Protein AF-A0A7L0HI30-F1 (afdb_monomer)

Sequence (152 aa):
GWASDGLGAGGKNR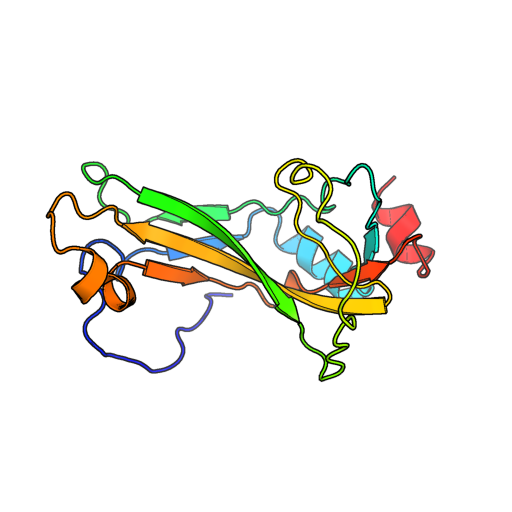RVCHAAARLEMGSLWEEFNRLGTEMIVTKAGRRMFPTFQVKLSGLDPLADYVLLMDFVPLDDKRYRWGWGFSPPPPPPPQIILNSMHRYQPRFHVVFVDPRRDSERFAHQNFKSFSFPETQFMAGTAYQNHRVSWAKV

Solvent-accessible surface area (backbone atoms only — not comparable to full-atom values): 9700 Å² total; per-residue (Å²): 131,83,79,79,82,78,93,67,93,64,80,50,33,81,68,35,63,55,47,43,78,41,71,52,66,50,71,60,38,46,51,39,36,75,72,58,29,62,38,59,58,51,98,88,59,59,83,67,68,78,68,92,43,71,50,78,44,59,60,57,91,90,58,58,69,49,80,48,74,54,70,45,72,75,59,93,80,81,82,81,85,80,90,88,73,85,81,70,81,80,72,74,99,66,89,86,73,66,65,81,38,41,32,38,52,33,38,32,49,30,55,61,61,90,55,94,66,38,77,83,47,47,87,27,30,46,38,78,49,62,56,81,49,61,33,30,32,30,23,78,57,8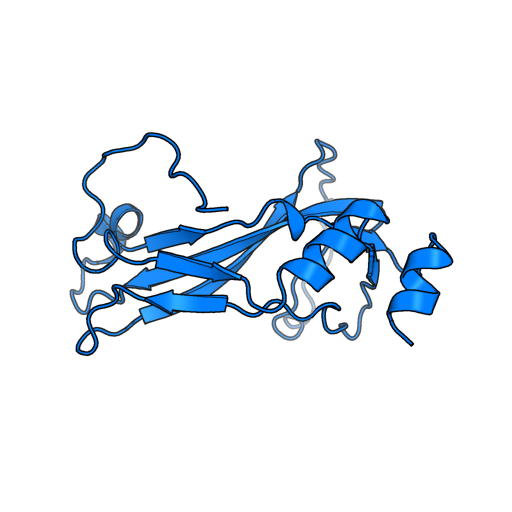3,80,53,71,68,60,54,58,76,73,106

Secondary structure (DSSP, 8-state):
---PPPS--S---HHHHT-EEEETTHHHHHHHHHH--EEE--TT----SS---EEEES--TTS-EEEEEEEEE-S---PPPPP-SPPPSPPSS-----TT-EEEEEEEEEE---STTGGGGGGGSEEEEE-GGG-EEEESS---HHHHHHT-

Nearest PDB structures (foldseek):
  4a04-assembly1_B  TM=8.356E-01  e=5.556E-16  Homo sapiens
  5flv-assembly4_M  TM=7.849E-01  e=2.118E-11  Mus musculus
  5flv-assembly1_A  TM=7.516E-01  e=4.582E-11  Mus musculus
  5bqd-assembly1_B  TM=7.567E-01  e=6.741E-11  Homo sapiens
  5t1j-assembly1_A  TM=8.045E-01  e=1.702E-08  Mus musculus

InterPro domains:
  IPR001699 T-box transcription factor [PTHR11267] (22-81)
  IPR008967 p53-like transcription factor, DNA-binding domain superfamily [SSF49417] (21-150)
  IPR018186 Transcription factor, T-box, conserved site [PS01283] (28-47)
  IPR036960 T-box superfamily [G3DSA:2.60.40.820] (9-86)
  IPR036960 T-box superfamily [G3DSA:2.60.40.820] (89-152)
  IPR046360 T-box transcription factor, DNA-binding domain [PF00907] (23-81)
  IPR046360 T-box transcription factor, DNA-binding domain [PF00907] (94-151)
  IPR046360 T-box transcription factor, DNA-binding domain [PS50252] (23-152)
  IPR0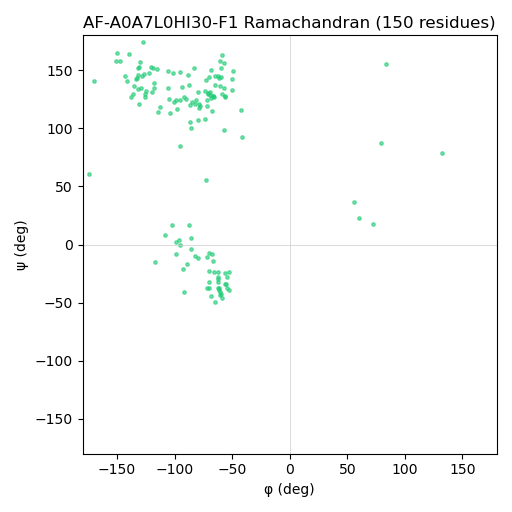46360 T-box transcription factor, DNA-binding domain [SM00425] (18-152)

pLDDT: mean 79.13, std 18.01, range [36.34, 96.56]

Foldseek 3Di:
DFDDDDDDPPAAPLQAPQKGKDWPPVVLLLVCLVLAPEDAQDPVGDADPVHGDMDIDRGDPVFDKDKDKDKDWPDPDDDDDDDDDDDDDDDDPDHDDDAQTKIWMKMKIFTDDPDPVCVVCRVRRMDMDTDPSNIHGYHNDDPRPVNVVSVD

Mean predicted aligned error: 10.13 Å

Structure (mmCIF, N/CA/C/O backbone):
data_AF-A0A7L0HI30-F1
#
_entry.id   AF-A0A7L0HI30-F1
#
loop_
_atom_site.group_PDB
_atom_site.id
_atom_site.type_symbol
_atom_site.label_atom_id
_atom_site.label_alt_id
_atom_site.label_comp_id
_atom_site.label_asym_id
_atom_site.label_entity_id
_atom_site.label_seq_id
_atom_site.pdbx_PDB_ins_code
_atom_site.Cartn_x
_atom_site.Cartn_y
_atom_site.Cartn_z
_atom_site.occupancy
_atom_site.B_iso_or_equiv
_atom_site.auth_seq_id
_atom_site.auth_comp_id
_atom_site.auth_asym_id
_atom_site.auth_atom_id
_atom_site.pdbx_PDB_model_num
ATOM 1 N N . GLY A 1 1 ? -11.472 3.298 -9.062 1.00 36.34 1 GLY A N 1
ATOM 2 C CA . GLY A 1 1 ? -12.563 2.336 -8.797 1.00 36.34 1 GLY A CA 1
ATOM 3 C C . GLY A 1 1 ? -12.520 1.910 -7.343 1.00 36.34 1 GLY A C 1
ATOM 4 O O . GLY A 1 1 ? -11.452 1.962 -6.749 1.00 36.34 1 GLY A O 1
ATOM 5 N N . TRP A 1 2 ? -13.653 1.547 -6.743 1.00 38.97 2 TRP A N 1
ATOM 6 C CA . TRP A 1 2 ? -13.690 1.021 -5.373 1.00 38.97 2 TRP A CA 1
ATOM 7 C C . TRP A 1 2 ? -13.105 -0.398 -5.363 1.00 38.97 2 TRP A C 1
ATOM 9 O O . TRP A 1 2 ? -13.562 -1.243 -6.130 1.00 38.97 2 TRP A O 1
ATOM 19 N N . ALA A 1 3 ? -12.090 -0.662 -4.535 1.00 42.44 3 ALA A N 1
ATOM 20 C CA . ALA A 1 3 ? -11.529 -2.004 -4.383 1.00 42.44 3 ALA A CA 1
ATOM 21 C C . ALA A 1 3 ? -12.571 -2.911 -3.705 1.00 42.44 3 ALA A C 1
ATOM 23 O O . ALA A 1 3 ? -12.986 -2.647 -2.577 1.00 42.44 3 ALA A O 1
ATOM 24 N N . SER A 1 4 ? -13.046 -3.929 -4.424 1.00 44.38 4 SER A N 1
ATOM 25 C CA . SER A 1 4 ? -14.047 -4.877 -3.930 1.00 44.38 4 SER A CA 1
ATOM 26 C C . SER A 1 4 ? -13.399 -5.932 -3.032 1.00 44.38 4 SER A C 1
ATOM 28 O O . SER A 1 4 ? -12.380 -6.521 -3.391 1.00 44.38 4 SER A O 1
ATOM 30 N N . ASP A 1 5 ? -14.007 -6.146 -1.866 1.00 50.38 5 ASP A N 1
ATOM 31 C CA . ASP A 1 5 ? -13.619 -7.137 -0.862 1.00 50.38 5 ASP A CA 1
ATOM 32 C C . ASP A 1 5 ? -13.873 -8.555 -1.404 1.00 50.38 5 ASP A C 1
ATOM 34 O O . ASP A 1 5 ? -14.981 -8.882 -1.837 1.00 50.38 5 ASP A O 1
ATOM 38 N N . GLY A 1 6 ? -12.844 -9.402 -1.389 1.00 38.69 6 GLY A N 1
ATOM 39 C CA . GLY A 1 6 ? -12.990 -10.833 -1.636 1.00 38.69 6 GLY A CA 1
ATOM 40 C C . GLY A 1 6 ? -13.735 -11.490 -0.474 1.00 38.69 6 GLY A C 1
ATOM 41 O O . GLY A 1 6 ? -13.375 -11.309 0.687 1.00 38.69 6 GLY A O 1
ATOM 42 N N . LEU A 1 7 ? -14.780 -12.247 -0.807 1.00 43.69 7 LEU A N 1
ATOM 43 C CA . LEU A 1 7 ? -15.655 -13.009 0.085 1.00 43.69 7 LEU A CA 1
ATOM 44 C C . LEU A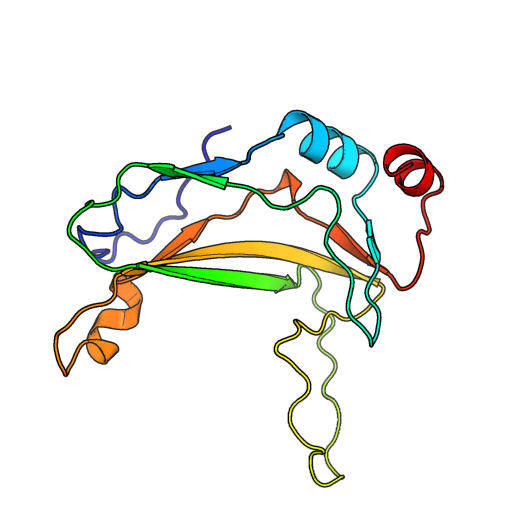 1 7 ? -14.901 -13.747 1.204 1.00 43.69 7 LEU A C 1
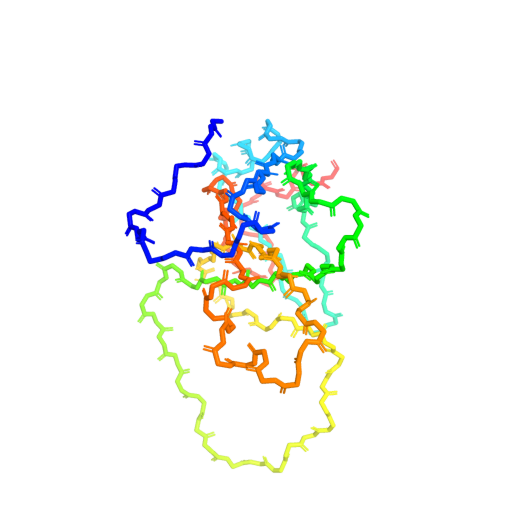ATOM 46 O O . LEU A 1 7 ? -14.158 -14.696 0.966 1.00 43.69 7 LEU A O 1
ATOM 50 N N . GLY A 1 8 ? -15.175 -13.330 2.440 1.00 38.59 8 GLY A N 1
ATOM 51 C CA . GLY A 1 8 ? -14.698 -13.959 3.665 1.00 38.59 8 GLY A CA 1
ATOM 52 C C . GLY A 1 8 ? -15.313 -13.294 4.891 1.00 38.59 8 GLY A C 1
ATOM 53 O O . GLY A 1 8 ? -14.600 -12.722 5.710 1.00 38.59 8 GLY A O 1
ATOM 54 N N . ALA A 1 9 ? -16.643 -13.332 5.015 1.00 44.12 9 ALA A N 1
ATOM 55 C CA . ALA A 1 9 ? -17.375 -12.841 6.185 1.00 44.12 9 ALA A CA 1
ATOM 56 C C . ALA A 1 9 ? -17.207 -13.779 7.403 1.00 44.12 9 ALA A C 1
ATOM 58 O O . ALA A 1 9 ? -18.176 -14.256 7.982 1.00 44.12 9 ALA A O 1
ATOM 59 N N . GLY A 1 10 ? -15.963 -14.051 7.801 1.00 53.34 10 GLY A N 1
ATOM 60 C CA . GLY A 1 10 ? -15.636 -14.367 9.188 1.00 53.34 10 GLY A CA 1
ATOM 61 C C . GLY A 1 10 ? -15.505 -13.038 9.921 1.00 53.34 10 GLY A C 1
ATOM 62 O O . GLY A 1 10 ? -14.725 -12.196 9.484 1.00 53.34 10 GLY A O 1
ATOM 63 N N . GLY A 1 11 ? -16.315 -12.821 10.962 1.00 67.94 11 GLY A N 1
ATOM 64 C CA . GLY A 1 11 ? -16.525 -11.532 11.632 1.00 67.94 11 GLY A CA 1
ATOM 65 C C . GLY A 1 11 ? -15.255 -10.704 11.843 1.00 67.94 11 GLY A C 1
ATOM 66 O O . GLY A 1 11 ? -14.573 -10.845 12.853 1.00 67.94 11 GLY A O 1
ATOM 67 N N . LYS A 1 12 ? -14.940 -9.818 10.892 1.00 80.50 12 LYS A N 1
ATOM 68 C CA . LYS A 1 12 ? -13.881 -8.821 11.054 1.00 80.50 12 LYS A CA 1
ATOM 69 C C . LYS A 1 12 ? -14.242 -7.917 12.224 1.00 80.50 12 LYS A C 1
ATOM 71 O O . LYS A 1 12 ? -15.411 -7.578 12.423 1.00 80.50 12 LYS A O 1
ATOM 76 N N . ASN A 1 13 ? -13.233 -7.503 12.980 1.00 85.81 13 ASN A N 1
ATOM 77 C CA . ASN A 1 13 ? -13.429 -6.605 14.102 1.00 85.81 13 ASN A CA 1
ATOM 78 C C . ASN A 1 13 ? -14.116 -5.317 13.614 1.00 85.81 13 ASN A C 1
ATOM 80 O O . ASN A 1 13 ? -13.737 -4.732 12.594 1.00 85.81 13 ASN A O 1
ATOM 84 N N . ARG A 1 14 ? -15.129 -4.862 14.360 1.00 88.38 14 ARG A N 1
ATOM 85 C CA . ARG A 1 14 ? -15.915 -3.660 14.042 1.00 88.38 14 ARG A CA 1
ATOM 86 C C . ARG A 1 14 ? -15.054 -2.402 13.895 1.00 88.38 14 ARG A C 1
ATOM 88 O O . ARG A 1 14 ? -15.457 -1.473 13.205 1.00 88.38 14 ARG A O 1
ATOM 95 N N . ARG A 1 15 ? -13.871 -2.378 14.518 1.00 90.25 15 ARG A N 1
ATOM 96 C CA . ARG A 1 15 ? -12.900 -1.279 14.418 1.00 90.25 15 ARG A CA 1
ATOM 97 C C . ARG A 1 15 ? -12.225 -1.177 13.047 1.00 90.25 15 ARG A C 1
ATOM 99 O O . ARG A 1 15 ? -11.777 -0.101 12.683 1.00 90.25 15 ARG A O 1
ATOM 106 N N . VAL A 1 16 ? -12.175 -2.263 12.269 1.00 92.50 16 VAL A N 1
ATOM 107 C CA . VAL A 1 16 ? -11.537 -2.276 10.937 1.00 92.50 16 VAL A CA 1
ATOM 108 C C . VAL A 1 16 ? -12.504 -2.577 9.794 1.00 92.50 16 VAL A C 1
ATOM 110 O O . VAL A 1 16 ? -12.164 -2.324 8.642 1.00 92.50 16 VAL A O 1
ATOM 113 N N . CYS A 1 17 ? -13.709 -3.093 10.062 1.00 90.50 17 CYS A N 1
ATOM 114 C CA . CYS A 1 17 ? -14.635 -3.499 8.998 1.00 90.50 17 CYS A CA 1
ATOM 115 C C . CYS A 1 17 ? -15.046 -2.329 8.083 1.00 90.50 17 CYS A C 1
ATOM 117 O O . CYS A 1 17 ? -15.088 -2.489 6.860 1.00 90.50 17 CYS A O 1
ATOM 119 N N . HIS A 1 18 ? -15.258 -1.144 8.662 1.00 92.81 18 HIS A N 1
ATOM 120 C CA . HIS A 1 18 ? -15.632 0.078 7.946 1.00 92.81 18 HIS A CA 1
ATOM 121 C C . HIS A 1 18 ? -14.437 0.864 7.400 1.00 92.81 18 HIS A C 1
ATOM 123 O O . HIS A 1 18 ? -14.645 1.844 6.686 1.00 92.81 18 HIS A O 1
ATOM 129 N N . ALA A 1 19 ? -13.203 0.429 7.677 1.00 95.12 19 ALA A N 1
ATOM 130 C CA . ALA A 1 19 ? -12.024 1.069 7.121 1.00 95.12 19 ALA A CA 1
ATOM 131 C C . ALA A 1 19 ? -12.094 1.035 5.588 1.00 95.12 19 ALA A C 1
ATOM 133 O O . ALA A 1 19 ? -12.319 -0.018 4.977 1.00 95.12 19 ALA A O 1
ATOM 134 N N . ALA A 1 20 ? -11.887 2.191 4.972 1.00 95.81 20 ALA A N 1
ATOM 135 C CA . ALA A 1 20 ? -11.842 2.363 3.533 1.00 95.81 20 ALA A CA 1
ATOM 136 C C . ALA A 1 20 ? -10.610 3.173 3.139 1.00 95.81 20 ALA A C 1
ATOM 138 O O . ALA A 1 20 ? -10.110 4.007 3.899 1.00 95.81 20 ALA A O 1
ATOM 139 N N . ALA A 1 21 ? -10.133 2.912 1.929 1.00 96.00 21 ALA A N 1
ATOM 140 C CA . ALA A 1 21 ? -8.869 3.410 1.430 1.00 96.00 21 ALA A CA 1
ATOM 141 C C . ALA A 1 21 ? -9.007 3.933 0.012 1.00 96.00 21 ALA A C 1
ATOM 143 O O . ALA A 1 21 ? -9.599 3.269 -0.841 1.00 96.00 21 ALA A O 1
ATOM 144 N N . ARG A 1 22 ? -8.398 5.084 -0.255 1.00 96.12 22 ARG A N 1
ATOM 145 C CA . ARG A 1 22 ? -8.309 5.649 -1.598 1.00 96.12 22 ARG A CA 1
ATOM 146 C C . ARG A 1 22 ? -6.856 5.926 -1.946 1.00 96.12 22 ARG A C 1
ATOM 148 O O . ARG A 1 22 ? -6.178 6.609 -1.185 1.00 96.12 22 ARG A O 1
ATOM 155 N N . LEU A 1 23 ? -6.405 5.413 -3.085 1.00 95.75 23 LEU A N 1
ATOM 156 C CA . LEU A 1 23 ? -5.096 5.737 -3.639 1.00 95.75 23 LEU A CA 1
ATOM 157 C C . LEU A 1 23 ? -5.072 7.212 -4.057 1.00 95.75 23 LEU A C 1
ATOM 159 O O . LEU A 1 23 ? -5.955 7.680 -4.780 1.00 95.75 23 LEU A O 1
ATOM 163 N N . GLU A 1 24 ? -4.074 7.946 -3.582 1.00 95.69 24 GLU A N 1
ATOM 164 C CA . GLU A 1 24 ? -3.798 9.304 -4.044 1.00 95.69 24 GLU A CA 1
ATOM 165 C C . GLU A 1 24 ? -2.969 9.259 -5.335 1.00 95.69 24 GLU A C 1
ATOM 167 O O . GLU A 1 24 ? -2.227 8.309 -5.582 1.00 95.69 24 GLU A O 1
ATOM 172 N N . MET A 1 25 ? -3.106 10.289 -6.179 1.00 92.12 25 MET A N 1
ATOM 173 C CA . MET A 1 25 ? -2.467 10.347 -7.506 1.00 92.12 25 MET A CA 1
ATOM 174 C C . MET A 1 25 ? -2.806 9.140 -8.407 1.00 92.12 25 MET A C 1
ATOM 176 O O . MET A 1 25 ? -1.963 8.672 -9.172 1.00 92.12 25 MET A O 1
ATOM 180 N N . GLY A 1 26 ? -4.041 8.627 -8.334 1.00 91.19 26 GLY A N 1
ATOM 181 C CA . GLY A 1 26 ? -4.465 7.442 -9.094 1.00 91.19 26 GLY A CA 1
ATOM 182 C C . GLY A 1 26 ? -4.229 7.547 -10.607 1.00 91.19 26 GLY A C 1
ATOM 183 O O . GLY A 1 26 ? -3.773 6.587 -11.213 1.00 91.19 26 GLY A O 1
ATOM 184 N N . SER A 1 27 ? -4.420 8.726 -11.208 1.00 92.75 27 SER A N 1
ATOM 185 C CA . SER A 1 27 ? -4.155 8.950 -12.639 1.00 92.75 27 SER A CA 1
ATOM 186 C C . SER A 1 27 ? -2.683 8.750 -13.023 1.00 92.75 27 SER A C 1
ATOM 188 O O . SER A 1 27 ? -2.397 8.199 -14.086 1.00 92.75 27 SER A O 1
ATOM 190 N N . LEU A 1 28 ? -1.752 9.153 -12.152 1.00 92.75 28 LEU A N 1
ATOM 191 C CA . LEU A 1 28 ? -0.317 8.939 -12.348 1.00 92.75 28 LEU A CA 1
ATOM 192 C C . LEU A 1 28 ? 0.016 7.448 -12.245 1.00 92.75 28 LEU A C 1
ATOM 194 O O . LEU A 1 28 ? 0.726 6.908 -13.087 1.00 92.75 28 LEU A O 1
ATOM 198 N N . TRP A 1 29 ? -0.539 6.762 -11.244 1.00 94.31 29 TRP A N 1
ATOM 199 C CA . TRP A 1 29 ? -0.385 5.313 -11.110 1.00 94.31 29 TRP A CA 1
ATOM 200 C C . TRP A 1 29 ? -0.929 4.557 -12.324 1.00 94.31 29 TRP A C 1
ATOM 202 O O . TRP A 1 29 ? -0.255 3.669 -12.837 1.00 94.31 29 TRP A O 1
ATOM 212 N N . GLU A 1 30 ? -2.092 4.946 -12.845 1.00 93.06 30 GLU A N 1
ATOM 213 C CA . GLU A 1 30 ? -2.659 4.369 -14.066 1.00 93.06 30 GLU A CA 1
ATOM 214 C C . GLU A 1 30 ? -1.759 4.582 -15.292 1.00 93.06 30 GLU A C 1
ATOM 216 O O . GLU A 1 30 ? -1.641 3.687 -16.131 1.00 93.06 30 GLU A O 1
ATOM 221 N N . GLU A 1 31 ? -1.106 5.739 -15.412 1.00 91.62 31 GLU A N 1
ATOM 222 C CA . GLU A 1 31 ? -0.154 6.003 -16.491 1.00 91.62 31 GLU A CA 1
ATOM 223 C C . GLU A 1 31 ? 1.077 5.101 -16.406 1.00 91.62 31 GLU A C 1
ATOM 225 O O . GLU A 1 31 ? 1.415 4.434 -17.387 1.00 91.62 31 GLU A O 1
ATOM 230 N N . PHE A 1 32 ? 1.698 5.010 -15.228 1.00 89.31 32 PHE A N 1
ATOM 231 C CA . PHE A 1 32 ? 2.824 4.104 -15.001 1.00 89.31 32 PHE A CA 1
ATOM 232 C C . PHE A 1 32 ? 2.429 2.644 -15.239 1.00 89.31 32 PHE A C 1
ATOM 234 O O . PHE A 1 32 ? 3.164 1.915 -15.904 1.00 89.31 32 PHE A O 1
ATOM 241 N N . ASN A 1 33 ? 1.235 2.243 -14.798 1.00 90.38 33 ASN A N 1
ATOM 242 C CA . ASN A 1 33 ? 0.716 0.900 -15.018 1.00 90.38 33 ASN A CA 1
ATOM 243 C C . ASN A 1 33 ? 0.569 0.581 -16.516 1.00 90.38 33 ASN A C 1
ATOM 245 O O . ASN A 1 33 ? 0.995 -0.484 -16.958 1.00 90.38 33 ASN A O 1
ATOM 249 N N . ARG A 1 34 ? 0.054 1.520 -17.328 1.00 89.62 34 ARG A N 1
ATOM 250 C CA . ARG A 1 34 ? -0.024 1.359 -18.796 1.00 89.62 34 ARG A CA 1
ATOM 251 C C . ARG A 1 34 ? 1.347 1.222 -19.457 1.00 89.62 34 ARG A C 1
ATOM 253 O O . ARG A 1 34 ? 1.460 0.553 -20.481 1.00 89.62 34 ARG A O 1
ATOM 260 N N . LEU A 1 35 ? 2.372 1.870 -18.907 1.00 86.25 35 LEU A N 1
ATOM 261 C CA . LEU A 1 35 ? 3.749 1.775 -19.395 1.00 86.25 35 LEU A CA 1
ATOM 262 C C . LEU A 1 35 ? 4.485 0.528 -18.880 1.00 86.25 35 LEU A C 1
ATOM 264 O O . LEU A 1 35 ? 5.570 0.228 -19.374 1.00 86.25 35 LEU A O 1
ATOM 268 N N . GLY A 1 36 ? 3.907 -0.203 -17.925 1.00 87.00 36 GLY A N 1
ATOM 269 C CA . GLY A 1 36 ? 4.579 -1.268 -17.191 1.00 87.00 36 GLY A CA 1
ATOM 270 C C . GLY A 1 36 ? 5.471 -0.685 -16.101 1.00 87.00 36 GLY A C 1
ATOM 271 O O . GLY A 1 36 ? 6.654 -0.439 -16.320 1.00 87.00 36 GLY A O 1
ATOM 272 N N . THR A 1 37 ? 4.901 -0.452 -14.918 1.00 88.69 37 THR A N 1
ATOM 273 C CA . THR A 1 37 ? 5.610 0.153 -13.788 1.00 88.69 37 THR A CA 1
ATOM 274 C C . THR A 1 37 ? 6.860 -0.646 -13.421 1.00 88.69 37 THR A C 1
ATOM 276 O O . THR A 1 37 ? 6.787 -1.840 -13.126 1.00 88.69 37 THR A O 1
ATOM 279 N N . GLU A 1 38 ? 8.003 0.032 -13.345 1.00 89.25 38 GLU A N 1
ATOM 280 C CA . GLU A 1 38 ? 9.258 -0.538 -12.857 1.00 89.25 38 GLU A CA 1
ATOM 281 C C . GLU A 1 38 ? 9.731 0.197 -11.596 1.00 89.25 38 GLU A C 1
ATOM 283 O O . GLU A 1 38 ? 9.682 1.434 -11.500 1.00 89.25 38 GLU A O 1
ATOM 288 N N . MET A 1 39 ? 10.235 -0.564 -10.625 1.00 88.75 39 MET A N 1
ATOM 289 C CA . MET A 1 39 ? 10.837 -0.036 -9.400 1.00 88.75 39 MET A CA 1
ATOM 290 C C . MET A 1 39 ? 12.284 -0.490 -9.302 1.00 88.75 39 MET A C 1
ATOM 292 O O . MET A 1 39 ? 12.583 -1.674 -9.438 1.00 88.75 39 MET A O 1
ATOM 296 N N . ILE A 1 40 ? 13.183 0.455 -9.030 1.00 85.81 40 ILE A N 1
ATOM 297 C CA . ILE A 1 40 ? 14.598 0.137 -8.866 1.00 85.81 40 ILE A CA 1
ATOM 298 C C . ILE A 1 40 ? 14.837 -0.378 -7.446 1.00 85.81 40 ILE A C 1
ATOM 300 O O . ILE A 1 40 ? 14.550 0.328 -6.483 1.00 85.81 40 ILE A O 1
ATOM 304 N N . VAL A 1 41 ? 15.419 -1.568 -7.322 1.00 80.00 41 VAL A N 1
ATOM 305 C CA . VAL A 1 41 ? 15.827 -2.187 -6.058 1.00 80.00 41 VAL A CA 1
ATOM 306 C C . VAL A 1 41 ? 17.345 -2.082 -5.935 1.00 80.00 41 VAL A C 1
ATOM 308 O O . VAL A 1 41 ? 18.084 -2.498 -6.826 1.00 80.00 41 VAL A O 1
ATOM 311 N N . THR A 1 42 ? 17.829 -1.503 -4.837 1.00 78.06 42 THR A N 1
ATOM 312 C CA . THR A 1 42 ?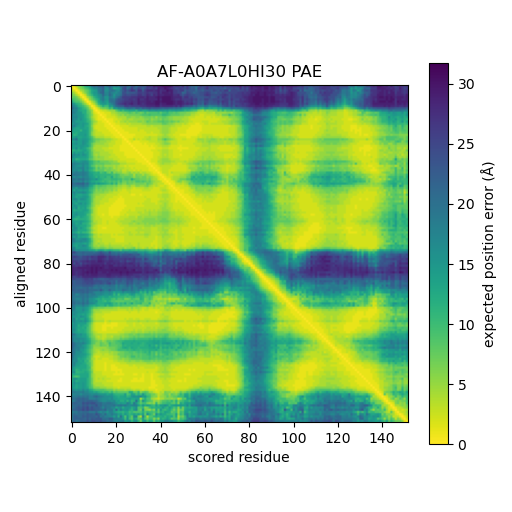 19.265 -1.347 -4.556 1.00 78.06 42 THR A CA 1
ATOM 313 C C . THR A 1 42 ? 19.580 -1.847 -3.149 1.00 78.06 42 THR A C 1
ATOM 315 O O . THR A 1 42 ? 18.711 -1.840 -2.281 1.00 78.06 42 THR A O 1
ATOM 318 N N . LYS A 1 43 ? 20.842 -2.219 -2.890 1.00 72.25 43 LYS A N 1
ATOM 319 C CA . LYS A 1 43 ? 21.313 -2.627 -1.550 1.00 72.25 43 LYS A CA 1
ATOM 320 C C . LYS A 1 43 ? 21.192 -1.510 -0.502 1.00 72.25 43 LYS A C 1
ATOM 322 O O . LYS A 1 43 ? 21.034 -1.789 0.677 1.00 72.25 43 LYS A O 1
ATOM 327 N N . ALA A 1 44 ? 21.292 -0.250 -0.927 1.00 76.81 44 ALA A N 1
ATOM 328 C CA . ALA A 1 44 ? 21.083 0.909 -0.057 1.00 76.81 44 ALA A CA 1
ATOM 329 C C . ALA A 1 44 ? 19.590 1.223 0.155 1.00 76.81 44 ALA A C 1
ATOM 331 O O . ALA A 1 44 ? 19.237 2.011 1.028 1.00 76.81 44 ALA A O 1
ATOM 332 N N . GLY A 1 45 ? 18.707 0.599 -0.624 1.00 76.19 45 GLY A N 1
ATOM 333 C CA . GLY A 1 45 ? 17.305 0.964 -0.728 1.00 76.19 45 GLY A CA 1
ATOM 334 C C . GLY A 1 45 ? 17.059 2.097 -1.705 1.00 76.19 45 GLY A C 1
ATOM 335 O O . GLY A 1 45 ? 17.917 2.937 -1.987 1.00 76.19 45 GLY A O 1
ATOM 336 N N . ARG A 1 46 ? 15.834 2.133 -2.220 1.00 83.50 46 ARG A N 1
ATOM 337 C CA . ARG A 1 46 ? 15.345 3.225 -3.053 1.00 83.50 46 ARG A CA 1
ATOM 338 C C . ARG A 1 46 ? 13.880 3.473 -2.738 1.00 83.50 46 ARG A C 1
ATOM 340 O O . ARG A 1 46 ? 13.140 2.546 -2.420 1.00 83.50 46 ARG A O 1
ATOM 347 N N . ARG A 1 47 ? 13.470 4.738 -2.793 1.00 86.44 47 ARG A N 1
ATOM 348 C CA . ARG A 1 47 ? 12.063 5.110 -2.627 1.00 86.44 47 ARG A CA 1
ATOM 349 C C . ARG A 1 47 ? 11.290 4.709 -3.880 1.00 86.44 47 ARG A C 1
ATOM 351 O O . ARG A 1 47 ? 11.807 4.844 -4.990 1.00 86.44 47 ARG A O 1
ATOM 358 N N . MET A 1 48 ? 10.065 4.227 -3.690 1.00 88.00 48 MET A N 1
ATOM 359 C CA . MET A 1 48 ? 9.155 3.967 -4.802 1.00 88.00 48 MET A CA 1
ATOM 360 C C . MET A 1 48 ? 8.841 5.269 -5.535 1.00 88.00 48 MET A C 1
ATOM 362 O O . MET A 1 48 ? 8.726 6.327 -4.915 1.00 88.00 48 MET A O 1
ATOM 366 N N . PHE A 1 49 ? 8.679 5.163 -6.849 1.00 87.88 49 PHE A N 1
ATOM 367 C CA . PHE A 1 49 ? 8.094 6.219 -7.657 1.00 87.88 49 PHE A CA 1
ATOM 368 C C . PHE A 1 49 ? 7.139 5.593 -8.683 1.00 87.88 49 PHE A C 1
ATOM 370 O O . PHE A 1 49 ? 7.606 4.734 -9.442 1.00 87.88 49 PHE A O 1
ATOM 377 N N . PRO A 1 50 ? 5.874 6.036 -8.764 1.00 92.12 50 PRO A N 1
ATOM 378 C CA . PRO A 1 50 ? 5.254 7.059 -7.913 1.00 92.12 50 PRO A CA 1
ATOM 379 C C . PRO A 1 50 ? 5.230 6.675 -6.421 1.00 92.12 50 PRO A C 1
ATOM 381 O O . PRO A 1 50 ? 5.374 5.505 -6.065 1.00 92.12 50 PRO A O 1
ATOM 384 N N . THR A 1 51 ? 5.127 7.664 -5.528 1.00 91.44 51 THR A N 1
ATOM 385 C CA . THR A 1 51 ? 5.046 7.385 -4.084 1.00 91.44 51 THR A CA 1
ATOM 386 C C . THR A 1 51 ? 3.700 6.735 -3.777 1.00 91.44 51 THR A C 1
ATOM 388 O O . THR A 1 51 ? 2.654 7.244 -4.179 1.00 91.44 51 THR A O 1
ATOM 391 N N . PHE A 1 52 ? 3.711 5.627 -3.036 1.00 91.69 52 PHE A N 1
ATOM 392 C CA . PHE A 1 52 ? 2.483 4.988 -2.573 1.00 91.69 52 PHE A CA 1
ATOM 393 C C . PHE A 1 52 ? 1.864 5.824 -1.448 1.00 91.69 52 PHE A C 1
ATOM 395 O O . PHE A 1 52 ? 2.399 5.883 -0.341 1.00 91.69 52 PHE A O 1
ATOM 402 N N . GLN A 1 53 ? 0.758 6.503 -1.743 1.00 94.19 53 GLN A N 1
ATOM 403 C CA . GLN A 1 53 ? 0.048 7.368 -0.804 1.00 94.19 53 GLN A CA 1
ATOM 404 C C . GLN A 1 53 ? -1.430 7.006 -0.794 1.00 94.19 53 GLN A C 1
ATOM 406 O O . GLN A 1 53 ? -2.043 6.835 -1.846 1.00 94.19 53 GLN A O 1
ATOM 411 N N . VAL A 1 54 ? -2.005 6.897 0.401 1.00 94.69 54 VAL A N 1
ATOM 412 C CA . VAL A 1 54 ? -3.407 6.519 0.577 1.00 94.69 54 VAL A CA 1
ATOM 413 C C . VAL A 1 54 ? -4.098 7.457 1.550 1.00 94.69 54 VAL A C 1
ATOM 415 O O . VAL A 1 54 ? -3.517 7.871 2.553 1.00 94.69 54 VAL A O 1
ATOM 418 N N . LYS A 1 55 ? -5.367 7.749 1.276 1.00 96.19 55 LYS A N 1
ATOM 419 C CA . LYS A 1 55 ? -6.270 8.425 2.201 1.00 96.19 55 LYS A CA 1
ATOM 420 C C . LYS A 1 55 ? -7.180 7.397 2.857 1.00 96.19 55 LYS A C 1
ATOM 422 O O . LYS A 1 55 ? -7.888 6.660 2.166 1.00 96.19 55 LYS A O 1
ATOM 427 N N . LEU A 1 56 ? -7.142 7.351 4.185 1.00 95.81 56 LEU A N 1
ATOM 428 C CA . LEU A 1 56 ? -7.949 6.444 4.998 1.00 95.81 56 LEU A CA 1
ATOM 429 C C . LEU A 1 56 ? -9.228 7.133 5.480 1.00 95.81 56 LEU A C 1
ATOM 431 O O . LEU A 1 56 ? -9.256 8.341 5.709 1.00 95.81 56 LEU A O 1
ATOM 435 N N . SER A 1 57 ? -10.291 6.350 5.626 1.00 96.56 57 SER A N 1
ATOM 436 C CA . SER A 1 57 ? -11.583 6.783 6.168 1.00 96.56 57 SER A CA 1
ATOM 437 C C . SER A 1 57 ? -12.290 5.618 6.865 1.00 96.56 57 SER A C 1
ATOM 439 O O . SER A 1 57 ? -11.892 4.466 6.696 1.00 96.56 57 SER A O 1
ATOM 441 N N . GLY A 1 58 ? -13.315 5.911 7.672 1.00 95.31 58 GLY A N 1
ATOM 442 C CA . GLY A 1 58 ? -14.098 4.885 8.376 1.00 95.31 58 GLY A CA 1
ATOM 443 C C . GLY A 1 58 ? -13.377 4.202 9.546 1.00 95.31 58 GLY A C 1
ATOM 444 O O . GLY A 1 58 ? -13.799 3.129 9.971 1.00 95.31 58 GLY A O 1
ATOM 445 N N . LEU A 1 59 ? -12.297 4.806 10.055 1.00 95.31 59 LEU A N 1
ATOM 446 C CA . LEU A 1 59 ? -11.606 4.380 11.276 1.00 95.31 59 LEU A CA 1
ATOM 447 C C . LEU A 1 59 ? -12.221 5.060 12.501 1.00 95.31 59 LEU A C 1
ATOM 449 O O . LEU A 1 59 ? -12.635 6.216 12.423 1.00 95.31 59 LEU A O 1
ATOM 453 N N . ASP A 1 60 ? -12.246 4.357 13.634 1.00 94.81 60 ASP A N 1
ATOM 454 C CA . ASP A 1 60 ? -12.578 4.976 14.922 1.00 94.81 60 ASP A CA 1
ATOM 455 C C . ASP A 1 60 ? -11.422 5.882 15.386 1.00 94.81 60 ASP A C 1
ATOM 457 O O . ASP A 1 60 ? -10.333 5.353 15.609 1.00 94.81 60 ASP A O 1
ATOM 461 N N . PRO A 1 61 ? -11.625 7.200 15.567 1.00 94.31 61 PRO A N 1
ATOM 462 C CA . PRO A 1 61 ? -10.570 8.128 15.980 1.00 94.31 61 PRO A CA 1
ATOM 463 C C . PRO A 1 61 ? -10.038 7.901 17.404 1.00 94.31 61 PRO A C 1
ATOM 465 O O . PRO A 1 61 ? -9.006 8.468 17.746 1.00 94.31 61 PRO A O 1
ATOM 468 N N . LEU A 1 62 ? -10.729 7.117 18.238 1.00 93.94 62 LEU A N 1
ATOM 469 C CA . LEU A 1 62 ? -10.317 6.831 19.619 1.00 93.94 62 LEU A CA 1
ATOM 470 C C . LEU A 1 62 ? -9.530 5.523 19.769 1.00 93.94 62 LEU A C 1
ATOM 472 O O . LEU A 1 62 ? -9.175 5.146 20.883 1.00 93.94 62 LEU A O 1
ATOM 476 N N . ALA A 1 63 ? -9.310 4.800 18.673 1.00 94.19 63 ALA A N 1
ATOM 477 C CA . ALA A 1 63 ? -8.609 3.527 18.672 1.00 94.19 63 ALA A CA 1
ATOM 478 C C . ALA A 1 63 ? -7.201 3.670 18.088 1.00 94.19 63 ALA A C 1
ATOM 480 O O . ALA A 1 63 ? -6.971 4.454 17.167 1.00 94.19 63 ALA A O 1
ATOM 481 N N . ASP A 1 64 ? -6.284 2.843 18.582 1.00 94.69 64 ASP A N 1
ATOM 482 C CA . ASP A 1 64 ? -4.925 2.771 18.064 1.00 94.69 64 ASP A CA 1
ATOM 483 C C . ASP A 1 64 ? -4.836 1.790 16.893 1.00 94.69 64 ASP A C 1
ATOM 485 O O . ASP A 1 64 ? -5.379 0.677 16.927 1.00 94.69 64 ASP A O 1
ATOM 489 N N . TYR A 1 65 ? -4.113 2.198 15.849 1.00 95.50 65 TYR A N 1
ATOM 490 C CA . TYR A 1 65 ? -3.879 1.380 14.665 1.00 95.50 65 TYR A CA 1
ATOM 491 C C . TYR A 1 65 ? -2.406 1.376 14.278 1.00 95.50 65 TYR A C 1
ATOM 493 O O . TYR A 1 65 ? -1.716 2.390 14.363 1.00 95.50 65 TYR A O 1
ATOM 501 N N . VAL A 1 66 ? -1.957 0.241 13.753 1.00 94.25 66 VAL A N 1
ATOM 502 C CA . VAL A 1 66 ? -0.682 0.113 13.051 1.00 94.25 66 VAL A CA 1
ATOM 503 C C . VAL A 1 66 ? -0.959 -0.011 11.559 1.00 94.25 66 VAL A C 1
ATOM 505 O O . VAL A 1 66 ? -1.828 -0.775 11.129 1.00 94.25 66 VAL A O 1
ATOM 508 N N . LEU A 1 67 ? -0.199 0.741 10.765 1.00 93.38 67 LEU A N 1
ATOM 509 C CA . LEU A 1 67 ? -0.182 0.616 9.315 1.00 93.38 67 LEU A CA 1
ATOM 510 C C . LEU A 1 67 ? 1.026 -0.219 8.906 1.00 93.38 67 LEU A C 1
ATOM 512 O O . LEU A 1 67 ? 2.160 0.112 9.245 1.00 93.38 67 LEU A O 1
ATOM 516 N N . LEU A 1 68 ? 0.774 -1.293 8.167 1.00 92.38 68 LEU A N 1
ATOM 517 C CA . LEU A 1 68 ? 1.817 -2.155 7.617 1.00 92.38 68 LEU A CA 1
ATOM 518 C C . LEU A 1 68 ? 1.699 -2.186 6.098 1.00 92.38 68 LEU A C 1
ATOM 520 O O . LEU A 1 68 ? 0.611 -2.023 5.547 1.00 92.38 68 LEU A O 1
ATOM 524 N N . MET A 1 69 ? 2.815 -2.425 5.424 1.00 90.75 69 MET A N 1
ATOM 525 C CA . MET A 1 69 ? 2.855 -2.633 3.983 1.00 90.75 69 MET A CA 1
ATOM 526 C C . MET A 1 69 ? 3.689 -3.875 3.692 1.00 90.75 69 MET A C 1
ATOM 528 O O . MET A 1 69 ? 4.777 -4.028 4.249 1.00 90.75 69 MET A O 1
ATOM 532 N N . ASP A 1 70 ? 3.178 -4.740 2.826 1.00 91.25 70 ASP A N 1
ATOM 533 C CA . ASP A 1 70 ? 3.897 -5.890 2.292 1.00 91.25 70 ASP A CA 1
ATOM 534 C C . ASP A 1 70 ? 3.850 -5.892 0.755 1.00 91.25 70 ASP A C 1
ATOM 536 O O . ASP A 1 70 ? 3.222 -5.038 0.117 1.00 91.25 70 ASP A O 1
ATOM 540 N N . PHE A 1 71 ? 4.579 -6.830 0.154 1.00 90.06 71 PHE A N 1
ATOM 541 C CA . PHE A 1 71 ? 4.588 -7.041 -1.287 1.00 90.06 71 PHE A CA 1
ATOM 542 C C . PHE A 1 71 ? 4.376 -8.521 -1.571 1.00 90.06 71 PHE A C 1
ATOM 544 O O . PHE A 1 71 ? 5.165 -9.365 -1.144 1.00 90.06 71 PHE A O 1
ATOM 551 N N . VAL A 1 72 ? 3.321 -8.830 -2.317 1.00 90.00 72 VAL A N 1
ATOM 552 C CA . VAL A 1 72 ? 3.000 -10.201 -2.715 1.00 90.00 72 VAL A CA 1
ATOM 553 C C . VAL A 1 72 ? 3.576 -10.460 -4.107 1.00 90.00 72 VAL A C 1
ATOM 555 O O . VAL A 1 72 ? 3.265 -9.691 -5.022 1.00 90.00 72 VAL A O 1
ATOM 558 N N . PRO A 1 73 ? 4.409 -11.500 -4.297 1.00 89.12 73 PRO A N 1
ATOM 559 C CA . PRO A 1 73 ? 4.876 -11.878 -5.625 1.00 89.12 73 PRO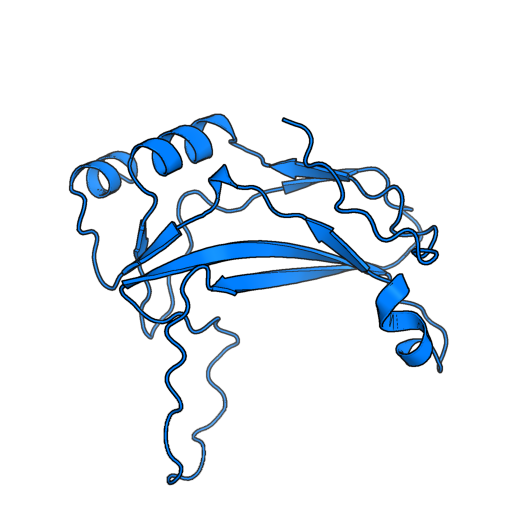 A CA 1
ATOM 560 C C . PRO A 1 73 ? 3.693 -12.354 -6.476 1.00 89.12 73 PRO A C 1
ATOM 562 O O . PRO A 1 73 ? 2.825 -13.086 -6.003 1.00 89.12 73 PRO A O 1
ATOM 565 N N . LEU A 1 74 ? 3.658 -11.921 -7.732 1.00 87.25 74 LEU A N 1
ATOM 566 C CA . LEU A 1 74 ? 2.653 -12.314 -8.724 1.00 87.25 74 LEU A CA 1
ATOM 567 C C . LEU A 1 74 ? 3.158 -13.418 -9.663 1.00 87.25 74 LEU A C 1
ATOM 569 O O . LEU A 1 74 ? 2.453 -13.810 -10.591 1.00 87.25 74 LEU A O 1
ATOM 573 N N . ASP A 1 75 ? 4.382 -13.896 -9.454 1.00 81.31 75 ASP A N 1
ATOM 574 C CA . ASP A 1 75 ? 5.007 -14.969 -10.215 1.00 81.31 75 ASP A CA 1
ATOM 575 C C . ASP A 1 75 ? 5.361 -16.176 -9.336 1.00 81.31 75 ASP A C 1
ATOM 577 O O . ASP A 1 75 ? 5.607 -16.078 -8.137 1.00 81.31 75 ASP A O 1
ATOM 581 N N . ASP A 1 76 ? 5.374 -17.352 -9.966 1.00 60.66 76 ASP A N 1
ATOM 582 C CA . ASP A 1 76 ? 5.485 -18.654 -9.294 1.00 60.66 76 ASP A CA 1
ATOM 583 C C . ASP A 1 76 ? 6.946 -19.106 -9.066 1.00 60.66 76 ASP A C 1
ATOM 585 O O . ASP A 1 76 ? 7.241 -20.279 -8.825 1.00 60.66 76 ASP A O 1
ATOM 589 N N . LYS A 1 77 ? 7.920 -18.190 -9.167 1.00 48.41 77 LYS A N 1
ATOM 590 C CA . LYS A 1 77 ? 9.352 -18.531 -9.096 1.00 48.41 77 LYS A CA 1
ATOM 591 C C . LYS A 1 77 ? 9.898 -18.354 -7.680 1.00 48.41 77 LYS A C 1
ATOM 593 O O . LYS A 1 77 ? 10.496 -17.343 -7.323 1.00 48.41 77 LYS A O 1
ATOM 598 N N . ARG A 1 78 ? 9.726 -19.394 -6.862 1.00 46.16 78 ARG A N 1
ATOM 599 C CA . ARG A 1 78 ? 10.251 -19.466 -5.490 1.00 46.16 78 ARG A CA 1
ATOM 600 C C . ARG A 1 78 ? 11.685 -20.012 -5.468 1.00 46.16 78 ARG A C 1
ATOM 602 O O . ARG A 1 78 ? 11.888 -21.217 -5.585 1.00 46.16 78 ARG A O 1
ATOM 609 N N . TYR A 1 79 ? 12.686 -19.160 -5.239 1.00 44.22 79 TYR A N 1
ATOM 610 C CA . TYR A 1 79 ? 14.053 -19.618 -4.949 1.00 44.22 79 TYR A CA 1
ATOM 611 C C . TYR A 1 79 ? 14.256 -19.806 -3.439 1.00 44.22 79 TYR A C 1
ATOM 613 O O . TYR A 1 79 ? 14.031 -18.889 -2.650 1.00 44.22 79 TYR A O 1
ATOM 621 N N . ARG A 1 80 ? 14.695 -21.005 -3.030 1.00 39.91 80 ARG A N 1
ATOM 622 C CA . ARG A 1 80 ? 15.274 -21.249 -1.698 1.00 39.91 80 ARG A CA 1
ATOM 623 C C . ARG A 1 80 ? 16.758 -20.903 -1.753 1.00 39.91 80 ARG A C 1
ATOM 625 O O . ARG A 1 80 ? 17.484 -21.528 -2.521 1.00 39.91 80 ARG A O 1
ATOM 632 N N . TRP A 1 81 ? 17.218 -19.986 -0.910 1.00 36.91 81 TRP A N 1
ATOM 633 C CA . TRP A 1 81 ? 18.648 -19.869 -0.632 1.00 36.91 81 TRP A CA 1
ATOM 634 C C . TRP A 1 81 ? 19.052 -20.964 0.361 1.00 36.91 81 TRP A C 1
ATOM 636 O O . TRP A 1 81 ? 18.454 -21.100 1.428 1.00 36.91 81 TRP A O 1
ATOM 646 N N . GLY A 1 82 ? 19.995 -21.811 -0.060 1.00 38.69 82 GLY A N 1
ATOM 647 C CA . GLY A 1 82 ? 20.554 -22.901 0.735 1.00 38.69 82 GLY A CA 1
ATOM 648 C C . GLY A 1 82 ? 21.392 -22.390 1.908 1.00 38.69 82 GLY A C 1
ATOM 649 O O . GLY A 1 82 ? 21.969 -21.308 1.855 1.00 38.69 82 GLY A O 1
ATOM 650 N N . TRP A 1 83 ? 21.408 -23.185 2.973 1.00 42.84 83 TRP A N 1
ATOM 651 C CA . TRP A 1 83 ? 22.020 -22.897 4.263 1.00 42.84 83 TRP A CA 1
ATOM 652 C C . TRP A 1 83 ? 23.539 -22.766 4.210 1.00 42.84 83 TRP A C 1
ATOM 654 O O . TRP A 1 83 ? 24.214 -23.556 3.555 1.00 42.84 83 TRP A O 1
ATOM 664 N N . GLY A 1 84 ? 24.045 -21.860 5.044 1.00 50.22 84 GLY A N 1
ATOM 665 C CA . GLY A 1 84 ? 25.402 -21.920 5.567 1.00 50.22 84 GLY A CA 1
ATOM 666 C C . GLY A 1 84 ? 26.125 -20.596 5.456 1.00 50.22 84 GLY A C 1
ATOM 667 O O . GLY A 1 84 ? 26.907 -20.458 4.543 1.00 50.22 84 GLY A O 1
ATOM 668 N N . PHE A 1 85 ? 25.854 -19.655 6.364 1.00 45.84 85 PHE A N 1
ATOM 669 C CA . PHE A 1 85 ? 26.811 -18.718 6.971 1.00 45.84 85 PHE A CA 1
ATOM 670 C C . PHE A 1 85 ? 26.082 -18.014 8.128 1.00 45.84 85 PHE A C 1
ATOM 672 O O . PHE A 1 85 ? 24.885 -17.742 8.033 1.00 45.84 85 PHE A O 1
ATOM 679 N N . SER A 1 86 ? 26.782 -17.784 9.243 1.00 50.44 86 SER A N 1
ATOM 680 C CA . SER A 1 86 ? 26.257 -17.049 10.405 1.00 50.44 86 SER A CA 1
ATOM 681 C C . SER A 1 86 ? 25.645 -15.713 9.953 1.00 50.44 86 SER A C 1
ATOM 683 O O . SER A 1 86 ? 26.280 -15.029 9.143 1.00 50.44 86 SER A O 1
ATOM 685 N N . PRO A 1 87 ? 24.434 -15.333 10.403 1.00 58.50 87 PRO A N 1
ATOM 686 C CA . PRO A 1 87 ? 23.794 -14.134 9.892 1.00 58.50 87 PRO A CA 1
ATOM 687 C C . PRO A 1 87 ? 24.595 -12.892 10.329 1.00 58.50 87 PRO A C 1
ATOM 689 O O . PRO A 1 87 ? 24.864 -12.734 11.523 1.00 58.50 87 PRO A O 1
ATOM 692 N N . PRO A 1 88 ? 24.983 -11.995 9.401 1.00 61.38 88 PRO A N 1
ATOM 693 C CA . PRO A 1 88 ? 25.427 -10.652 9.766 1.00 61.38 88 PRO A CA 1
ATOM 694 C C . PRO A 1 88 ? 24.302 -9.913 10.522 1.00 61.38 88 PRO A C 1
ATOM 696 O O . PRO A 1 88 ? 23.145 -10.344 10.457 1.00 61.38 88 PRO A O 1
ATOM 699 N N . PRO A 1 89 ? 24.605 -8.809 11.239 1.00 57.97 89 PRO A N 1
ATOM 700 C CA . PRO A 1 89 ? 23.583 -8.020 11.926 1.00 57.97 89 PRO A CA 1
ATOM 701 C C . PRO A 1 89 ? 22.427 -7.692 10.971 1.00 57.97 89 PRO A C 1
ATOM 703 O O . PRO A 1 89 ? 22.679 -7.452 9.782 1.00 57.97 89 PRO A O 1
ATOM 706 N N . PRO A 1 90 ? 21.172 -7.706 11.461 1.00 52.47 90 PRO A N 1
ATOM 707 C CA . PRO A 1 90 ? 20.015 -7.509 10.607 1.00 52.47 90 PRO A CA 1
ATOM 708 C C . PRO A 1 90 ? 20.177 -6.178 9.862 1.00 52.47 90 PRO A C 1
ATOM 710 O O . PRO A 1 90 ? 20.448 -5.156 10.503 1.00 52.47 90 PRO A O 1
ATOM 713 N N . PRO A 1 91 ? 20.066 -6.167 8.521 1.00 56.44 91 PRO A N 1
ATOM 714 C CA . PRO A 1 91 ? 20.066 -4.915 7.786 1.00 56.44 91 PRO A CA 1
ATOM 715 C C . PRO A 1 91 ? 18.921 -4.024 8.302 1.00 56.44 91 PRO A C 1
ATOM 717 O O . PRO A 1 91 ? 17.939 -4.544 8.847 1.00 56.44 91 PRO A O 1
ATOM 720 N N . PRO A 1 92 ? 19.019 -2.690 8.141 1.00 59.03 92 PRO A N 1
ATOM 721 C CA . PRO A 1 92 ? 17.908 -1.793 8.451 1.00 59.03 92 PRO A CA 1
ATOM 722 C C . PRO A 1 92 ? 16.620 -2.304 7.790 1.00 59.03 92 PRO A C 1
ATOM 724 O O . PRO A 1 92 ? 16.715 -2.926 6.730 1.00 59.03 92 PRO A O 1
ATOM 727 N N . PRO A 1 93 ? 15.436 -2.064 8.391 1.00 59.22 93 PRO A N 1
ATOM 728 C CA . PRO A 1 93 ? 14.170 -2.620 7.925 1.00 59.22 93 PRO A CA 1
ATOM 729 C C . PRO A 1 93 ? 13.935 -2.218 6.469 1.00 59.22 93 PRO A C 1
ATOM 731 O O . PRO A 1 93 ? 13.528 -1.101 6.152 1.00 59.22 93 PRO A O 1
ATOM 734 N N . GLN A 1 94 ? 14.260 -3.142 5.576 1.00 63.56 94 GLN A N 1
ATOM 735 C CA . GLN A 1 94 ? 14.234 -2.959 4.143 1.00 63.56 94 GLN A CA 1
ATOM 736 C C . GLN A 1 94 ? 13.594 -4.193 3.546 1.00 63.56 94 GLN A C 1
ATOM 738 O O . GLN A 1 94 ? 13.954 -5.328 3.855 1.00 63.56 94 GLN A O 1
ATOM 743 N N . ILE A 1 95 ? 12.610 -3.950 2.696 1.00 66.81 95 ILE A N 1
ATOM 744 C CA . ILE A 1 95 ? 11.895 -5.015 2.020 1.00 66.81 95 ILE A CA 1
ATOM 745 C C . ILE A 1 95 ? 12.789 -5.497 0.879 1.00 66.81 95 ILE A C 1
ATOM 747 O O . ILE A 1 95 ? 13.163 -4.727 -0.006 1.00 66.81 95 ILE A O 1
ATOM 751 N N . ILE A 1 96 ? 13.157 -6.775 0.937 1.00 73.50 96 ILE A N 1
ATOM 752 C CA . ILE A 1 96 ? 13.980 -7.432 -0.074 1.00 73.50 96 ILE A CA 1
ATOM 753 C C . ILE A 1 96 ? 13.051 -7.950 -1.168 1.00 73.50 96 ILE A C 1
ATOM 755 O O . ILE A 1 96 ? 12.180 -8.778 -0.909 1.00 73.50 96 ILE A O 1
ATOM 759 N N . LEU A 1 97 ? 13.254 -7.464 -2.389 1.00 73.31 97 LEU A N 1
ATOM 760 C CA . LEU A 1 97 ? 12.521 -7.893 -3.575 1.00 73.31 97 LEU A CA 1
ATOM 761 C C . LEU A 1 97 ? 13.501 -8.499 -4.574 1.00 73.31 97 LEU A C 1
ATOM 763 O O . LEU A 1 97 ? 14.556 -7.926 -4.852 1.00 73.31 97 LEU A O 1
ATOM 767 N N . ASN A 1 98 ? 13.143 -9.644 -5.142 1.00 75.56 98 ASN A N 1
ATOM 768 C CA . ASN A 1 98 ? 13.912 -10.246 -6.222 1.00 75.56 98 ASN A CA 1
ATOM 769 C C . ASN A 1 98 ? 13.735 -9.423 -7.501 1.00 75.56 98 ASN A C 1
ATOM 771 O O . ASN A 1 98 ? 12.605 -9.153 -7.911 1.00 75.56 98 ASN A O 1
ATOM 775 N N . SER A 1 99 ? 14.847 -9.080 -8.151 1.00 72.25 99 SER A N 1
ATOM 776 C CA . SER A 1 99 ? 14.848 -8.423 -9.463 1.00 72.25 99 SER A CA 1
ATOM 777 C C . SER A 1 99 ? 14.146 -9.284 -10.522 1.00 72.25 99 SER A C 1
ATOM 779 O O . SER A 1 99 ? 14.144 -10.510 -10.420 1.00 72.25 99 SER A O 1
ATOM 781 N N . MET A 1 100 ? 13.578 -8.638 -11.539 1.00 77.19 100 MET A N 1
ATOM 782 C CA . MET A 1 100 ? 12.821 -9.202 -12.664 1.00 77.19 100 MET A CA 1
ATOM 783 C C . MET A 1 100 ? 11.561 -9.988 -12.276 1.00 77.19 100 MET A C 1
ATOM 785 O O . MET A 1 100 ? 11.087 -10.814 -13.055 1.00 77.19 100 MET A O 1
ATOM 789 N N . HIS A 1 101 ? 11.007 -9.718 -11.092 1.00 82.31 101 HIS A N 1
ATOM 790 C CA . HIS A 1 101 ? 9.757 -10.314 -10.621 1.00 82.31 101 HIS A CA 1
ATOM 791 C C . HIS A 1 101 ? 8.674 -9.249 -10.446 1.00 82.31 101 HIS A C 1
ATOM 793 O O . HIS A 1 101 ? 8.972 -8.072 -10.198 1.00 82.31 101 HIS A O 1
ATOM 799 N N . ARG A 1 102 ? 7.414 -9.664 -10.607 1.00 87.38 102 ARG A N 1
ATOM 800 C CA . ARG A 1 102 ? 6.240 -8.795 -10.460 1.00 87.38 102 ARG A CA 1
ATOM 801 C C . ARG A 1 102 ? 5.697 -8.868 -9.041 1.00 87.38 102 ARG A C 1
ATOM 803 O O . ARG A 1 102 ? 5.520 -9.956 -8.505 1.00 87.38 102 ARG A O 1
ATOM 810 N N . TYR A 1 103 ? 5.376 -7.715 -8.467 1.00 91.50 103 TYR A N 1
ATOM 811 C CA . TYR A 1 103 ? 4.841 -7.607 -7.113 1.00 91.50 103 TYR A CA 1
ATOM 812 C C . TYR A 1 103 ? 3.560 -6.779 -7.081 1.00 91.50 103 TYR A C 1
ATOM 814 O O . TYR A 1 103 ? 3.434 -5.781 -7.792 1.00 91.50 103 TYR A O 1
ATOM 822 N N . GLN A 1 104 ? 2.639 -7.170 -6.204 1.00 94.19 104 GLN A N 1
ATOM 823 C CA . GLN A 1 104 ? 1.482 -6.385 -5.791 1.00 94.19 104 GLN A CA 1
ATOM 824 C C . GLN A 1 104 ? 1.754 -5.815 -4.393 1.00 94.19 104 GLN A C 1
ATOM 826 O O . GLN A 1 104 ? 1.802 -6.588 -3.431 1.00 94.19 104 GLN A O 1
ATOM 831 N N . PRO A 1 105 ? 1.894 -4.486 -4.243 1.00 93.81 105 PRO A N 1
ATOM 832 C CA . PRO A 1 105 ? 1.855 -3.861 -2.930 1.00 93.81 105 PRO A CA 1
ATOM 833 C C . PRO A 1 105 ? 0.502 -4.116 -2.269 1.00 93.81 105 PRO A C 1
ATOM 835 O O . PRO A 1 105 ? -0.548 -3.950 -2.905 1.00 93.81 105 PRO A O 1
ATOM 838 N N . ARG A 1 106 ? 0.516 -4.465 -0.985 1.00 95.00 106 ARG A N 1
ATOM 839 C CA . ARG A 1 106 ? -0.676 -4.419 -0.138 1.00 95.00 106 ARG A CA 1
ATOM 840 C C . ARG A 1 106 ? -0.359 -3.607 1.090 1.00 95.00 106 ARG A C 1
ATOM 842 O O . ARG A 1 106 ? 0.754 -3.626 1.608 1.00 95.00 106 ARG A O 1
ATOM 849 N N . PHE A 1 107 ? -1.364 -2.904 1.575 1.00 93.25 107 PHE A N 1
ATOM 850 C CA . PHE A 1 107 ? -1.253 -2.217 2.843 1.00 93.25 107 PHE A CA 1
ATOM 851 C C . PHE A 1 107 ? -2.352 -2.698 3.786 1.00 93.25 107 PHE A C 1
ATOM 853 O O . PHE A 1 107 ? -3.441 -3.095 3.367 1.00 93.25 107 PHE A O 1
ATOM 860 N N . HIS A 1 108 ? -2.037 -2.709 5.072 1.00 94.69 108 HIS A N 1
ATOM 861 C CA . HIS A 1 108 ? -2.842 -3.315 6.114 1.00 94.69 108 HIS A CA 1
ATOM 862 C C . HIS A 1 108 ? -3.106 -2.272 7.188 1.00 94.69 108 HIS A C 1
ATOM 864 O O . HIS A 1 108 ? -2.173 -1.648 7.691 1.00 94.69 108 HIS A O 1
ATOM 870 N N . VAL A 1 109 ? -4.374 -2.115 7.552 1.00 95.81 109 VAL A N 1
ATOM 871 C CA . VAL A 1 109 ? -4.776 -1.398 8.760 1.00 95.81 109 VAL A CA 1
ATOM 872 C C . VAL A 1 109 ? -5.018 -2.440 9.837 1.00 95.81 109 VAL A C 1
ATOM 874 O O . VAL A 1 109 ? -5.909 -3.277 9.682 1.00 95.81 109 VAL A O 1
ATOM 877 N N . VAL A 1 110 ? -4.221 -2.404 10.900 1.00 94.75 110 VAL A N 1
ATOM 878 C CA . VAL A 1 110 ? -4.289 -3.347 12.019 1.00 94.75 110 VAL A CA 1
ATOM 879 C C . VAL A 1 110 ? -4.743 -2.593 13.260 1.00 94.75 110 VAL A C 1
ATOM 881 O O . VAL A 1 110 ? -4.069 -1.666 13.693 1.00 94.75 110 VAL A O 1
ATOM 884 N N . PHE A 1 111 ? -5.882 -2.973 13.828 1.00 94.75 111 PHE A N 1
ATOM 885 C CA . PHE A 1 111 ? -6.328 -2.483 15.127 1.00 94.75 111 PHE A CA 1
ATOM 886 C C . PHE A 1 111 ? -5.455 -3.077 16.235 1.00 94.75 111 PHE A C 1
ATOM 888 O O . PHE A 1 111 ? -5.260 -4.295 16.296 1.00 94.75 111 PHE A O 1
ATOM 895 N N . VAL A 1 112 ? -4.950 -2.211 17.112 1.00 93.12 112 VAL A N 1
ATOM 896 C CA . VAL A 1 112 ? -4.184 -2.608 18.291 1.00 93.12 112 VAL A CA 1
ATOM 897 C C . VAL A 1 112 ? -5.166 -2.897 19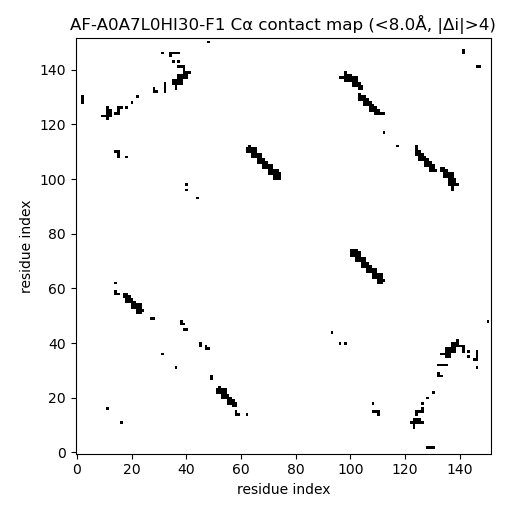.417 1.00 93.12 112 VAL A C 1
ATOM 899 O O . VAL A 1 112 ? -5.694 -1.991 20.057 1.00 93.12 112 VAL A O 1
ATOM 902 N N . ASP A 1 113 ? -5.439 -4.179 19.645 1.00 90.38 113 ASP A N 1
ATOM 903 C CA . ASP A 1 113 ? -6.297 -4.598 20.748 1.00 90.38 113 ASP A CA 1
ATOM 904 C C . ASP A 1 113 ? -5.499 -4.568 22.067 1.00 90.38 113 ASP A C 1
ATOM 906 O O . ASP A 1 113 ? -4.521 -5.310 22.196 1.00 90.38 113 ASP A O 1
ATOM 910 N N . PRO A 1 114 ? -5.891 -3.738 23.056 1.00 88.06 114 PRO A N 1
ATOM 911 C CA . PRO A 1 114 ? -5.166 -3.604 24.320 1.00 88.06 114 PRO A CA 1
ATOM 912 C C . PRO A 1 114 ? -5.281 -4.844 25.223 1.00 88.06 114 PRO A C 1
ATOM 914 O O . PRO A 1 114 ? -4.639 -4.909 26.274 1.00 88.06 114 PRO A O 1
ATOM 917 N N . ARG A 1 115 ? -6.119 -5.825 24.866 1.00 88.88 115 ARG A N 1
ATOM 918 C CA . ARG A 1 115 ? -6.283 -7.064 25.632 1.00 88.88 115 ARG A CA 1
ATOM 919 C C . ARG A 1 115 ? -5.039 -7.949 25.529 1.00 88.88 115 ARG A C 1
ATOM 921 O O . ARG A 1 115 ? -4.412 -8.064 24.479 1.00 88.88 115 ARG A O 1
ATOM 928 N N . ARG A 1 116 ? -4.718 -8.642 26.627 1.00 83.75 116 ARG A N 1
ATOM 929 C CA . ARG A 1 116 ? -3.545 -9.534 26.726 1.00 83.75 116 ARG A CA 1
ATOM 930 C C . ARG A 1 116 ? -3.617 -10.767 25.822 1.00 83.75 116 ARG A C 1
ATOM 932 O O . ARG A 1 116 ? -2.583 -11.339 25.511 1.00 83.75 116 ARG A O 1
ATOM 939 N N . ASP A 1 117 ? -4.810 -11.193 25.428 1.00 84.00 117 ASP A N 1
ATOM 940 C CA . ASP A 1 117 ? -5.063 -12.366 24.585 1.00 84.00 117 ASP A CA 1
ATOM 941 C C . ASP A 1 117 ? -5.378 -12.000 23.123 1.00 84.00 117 ASP A C 1
ATOM 943 O O . ASP A 1 117 ? -5.882 -12.831 22.364 1.00 84.00 117 ASP A O 1
ATOM 947 N N . SER A 1 118 ? -5.056 -10.767 22.717 1.00 83.56 118 SER A N 1
ATOM 948 C CA . SER A 1 118 ? -5.342 -10.207 21.390 1.00 83.56 118 SER A CA 1
ATOM 949 C C . SER A 1 118 ? -4.812 -11.045 20.223 1.00 83.56 118 SER A C 1
ATOM 951 O O . SER A 1 118 ? -5.429 -11.062 19.155 1.00 83.56 118 SER A O 1
ATOM 953 N N . GLU A 1 119 ? -3.734 -11.808 20.424 1.00 81.38 119 GLU A N 1
ATOM 954 C CA . GLU A 1 119 ? -3.179 -12.728 19.424 1.00 81.38 119 GLU A CA 1
ATOM 955 C C . GLU A 1 119 ? -4.211 -13.747 18.919 1.00 81.38 119 GLU A C 1
ATOM 957 O O . GLU A 1 119 ? -4.237 -14.071 17.729 1.00 81.38 119 GLU A O 1
ATOM 962 N N . ARG A 1 120 ? -5.134 -14.194 19.784 1.00 82.94 120 ARG A N 1
ATOM 963 C CA . ARG A 1 120 ? -6.202 -15.141 19.411 1.00 82.94 120 ARG A CA 1
ATOM 964 C C . ARG A 1 120 ? -7.146 -14.570 18.353 1.00 82.94 120 ARG A C 1
ATOM 966 O O . ARG A 1 120 ? -7.711 -15.314 17.551 1.00 82.94 120 ARG A O 1
ATOM 973 N N . PHE A 1 121 ? -7.287 -13.247 18.321 1.00 83.62 121 PHE A N 1
ATOM 974 C CA . PHE A 1 121 ? -8.186 -12.516 17.429 1.00 83.62 121 PHE A CA 1
ATOM 975 C C . PHE A 1 121 ? -7.440 -11.753 16.329 1.00 83.62 121 PHE A C 1
ATOM 977 O O . PHE A 1 121 ? -8.059 -11.014 15.562 1.00 83.62 121 PHE A O 1
ATOM 984 N N . ALA A 1 122 ? -6.126 -11.963 16.185 1.00 82.50 122 ALA A N 1
ATOM 985 C CA . ALA A 1 122 ? -5.290 -11.231 15.235 1.00 82.50 122 ALA A CA 1
ATOM 986 C C . ALA A 1 122 ? -5.842 -11.273 13.797 1.00 82.50 122 ALA A C 1
ATOM 988 O O . ALA A 1 122 ? -5.875 -10.254 13.113 1.00 82.50 122 ALA A O 1
ATOM 989 N N . HIS A 1 123 ? -6.378 -12.419 13.362 1.00 85.50 123 HIS A N 1
ATOM 990 C CA . HIS A 1 123 ? -6.971 -12.598 12.030 1.00 85.50 123 HIS A CA 1
ATOM 991 C C . HIS A 1 123 ? -8.204 -11.706 11.757 1.00 85.50 123 HIS A C 1
ATOM 993 O O . HIS A 1 123 ? -8.510 -11.385 10.601 1.00 85.50 123 HIS A O 1
ATOM 999 N N . GLN A 1 124 ? -8.896 -11.268 12.811 1.00 89.38 124 GLN A N 1
ATOM 1000 C CA . GLN A 1 124 ? -10.069 -10.388 12.746 1.00 89.38 124 GLN A CA 1
ATOM 1001 C C . GLN A 1 124 ? -9.690 -8.909 12.875 1.00 89.38 124 GLN A C 1
ATOM 1003 O O . GLN A 1 124 ? -10.447 -8.050 12.424 1.00 89.38 124 GLN A O 1
ATOM 1008 N N . ASN A 1 125 ? -8.518 -8.613 13.442 1.00 92.25 125 ASN A N 1
ATOM 1009 C CA . ASN A 1 125 ? -8.084 -7.265 13.812 1.00 92.25 125 ASN A CA 1
ATOM 1010 C C . ASN A 1 125 ? -7.408 -6.486 12.681 1.00 92.25 125 ASN A C 1
ATOM 1012 O O . ASN A 1 125 ? -6.946 -5.375 12.913 1.00 92.25 125 ASN A O 1
ATOM 1016 N N . PHE A 1 126 ? -7.362 -7.009 11.455 1.00 93.69 126 PHE A N 1
ATOM 1017 C CA . PHE A 1 126 ? -6.809 -6.267 10.323 1.00 93.69 126 PHE A CA 1
ATOM 1018 C C . PHE A 1 126 ? -7.713 -6.262 9.097 1.00 93.69 126 PHE A C 1
ATOM 1020 O O . PHE A 1 126 ? -8.455 -7.217 8.844 1.00 93.69 126 PHE A O 1
ATOM 1027 N N . LYS A 1 127 ? -7.578 -5.214 8.286 1.00 94.44 127 LYS A N 1
ATOM 1028 C CA . LYS A 1 127 ? -8.115 -5.134 6.926 1.00 94.44 127 LYS A CA 1
ATOM 1029 C C . LYS A 1 127 ? -6.989 -4.810 5.951 1.00 94.44 127 LYS A C 1
ATOM 1031 O O . LYS A 1 127 ? -6.179 -3.923 6.213 1.00 94.44 127 LYS A O 1
ATOM 1036 N N . SER A 1 128 ? -6.922 -5.560 4.857 1.00 95.19 128 SER A N 1
ATOM 1037 C CA . SER A 1 128 ? -5.936 -5.364 3.794 1.00 95.19 128 SER A CA 1
ATOM 1038 C C . SER A 1 128 ? -6.557 -4.648 2.613 1.00 95.19 128 SER A C 1
ATOM 1040 O O . SER A 1 128 ? -7.713 -4.888 2.279 1.00 95.19 128 SER A O 1
ATOM 1042 N N . PHE A 1 129 ? -5.749 -3.853 1.933 1.00 95.62 129 PHE A N 1
ATOM 1043 C CA . PHE A 1 129 ? -6.126 -3.131 0.733 1.00 95.62 129 PHE A CA 1
ATOM 1044 C C . PHE A 1 129 ? -5.032 -3.311 -0.317 1.00 95.62 129 PHE A C 1
ATOM 1046 O O . PHE A 1 129 ? -3.840 -3.320 -0.000 1.00 95.62 129 PHE A O 1
ATOM 1053 N N . SER A 1 130 ? -5.444 -3.436 -1.571 1.00 95.00 130 SER A N 1
ATOM 1054 C CA . SER A 1 130 ? -4.555 -3.523 -2.725 1.00 95.00 130 SER A CA 1
ATOM 1055 C C . SER A 1 130 ? -5.150 -2.736 -3.880 1.00 95.00 130 SER A C 1
ATOM 1057 O O . SER A 1 130 ? -6.358 -2.794 -4.106 1.00 95.00 130 SER A O 1
ATOM 1059 N N . PHE A 1 131 ? -4.294 -2.046 -4.625 1.00 95.88 131 PHE A N 1
ATOM 1060 C CA . PHE A 1 131 ? -4.674 -1.317 -5.831 1.00 95.88 131 PHE A CA 1
ATOM 1061 C C . PHE A 1 131 ? -3.984 -1.985 -7.025 1.00 95.88 131 PHE A C 1
ATOM 1063 O O . PHE A 1 131 ? -2.747 -1.986 -7.061 1.00 95.88 131 PHE A O 1
ATOM 1070 N N . PRO A 1 132 ? -4.721 -2.608 -7.961 1.00 94.56 132 PRO A N 1
ATOM 1071 C CA . PRO A 1 132 ? -4.127 -3.315 -9.098 1.00 94.56 132 PRO A CA 1
ATOM 1072 C C . PRO A 1 132 ? -3.178 -2.451 -9.938 1.00 94.56 132 PRO A C 1
ATOM 1074 O O . PRO A 1 132 ? -2.154 -2.930 -10.409 1.00 94.56 132 PRO A O 1
ATOM 1077 N N . GLU A 1 133 ? -3.465 -1.158 -10.066 1.00 93.62 133 GLU A N 1
ATOM 1078 C CA . GLU A 1 133 ? -2.644 -0.178 -10.781 1.00 93.62 133 GLU A CA 1
ATOM 1079 C C . GLU A 1 133 ? -1.284 0.108 -10.118 1.00 93.62 133 GLU A C 1
ATOM 1081 O O . GLU A 1 133 ? -0.434 0.769 -10.705 1.00 93.62 133 GLU A O 1
ATOM 1086 N N . THR A 1 134 ? -1.050 -0.406 -8.908 1.00 95.06 134 THR A N 1
ATOM 1087 C CA . THR A 1 134 ? 0.225 -0.248 -8.185 1.00 95.06 134 THR A CA 1
ATOM 1088 C C . THR A 1 134 ? 1.172 -1.432 -8.354 1.00 95.06 134 THR A C 1
ATOM 1090 O O . THR A 1 134 ? 2.245 -1.452 -7.750 1.00 95.06 134 THR A O 1
ATOM 1093 N N . GLN A 1 135 ? 0.805 -2.421 -9.174 1.00 94.25 135 GLN A N 1
ATOM 1094 C CA . GLN A 1 135 ? 1.703 -3.518 -9.524 1.00 94.25 135 GLN A CA 1
ATOM 1095 C C . GLN A 1 135 ? 2.960 -2.990 -10.213 1.00 94.25 135 GLN A C 1
ATOM 1097 O O . GLN A 1 135 ? 2.905 -2.037 -10.991 1.00 94.25 135 GLN A O 1
ATOM 1102 N N . PHE A 1 136 ? 4.101 -3.620 -9.940 1.00 91.94 136 PHE A N 1
ATOM 1103 C CA . PHE A 1 136 ? 5.361 -3.245 -10.574 1.00 91.94 136 PHE A CA 1
ATOM 1104 C C . PHE A 1 136 ? 6.289 -4.437 -10.776 1.00 91.94 136 PHE A C 1
ATOM 1106 O O . PHE A 1 136 ? 6.210 -5.444 -10.069 1.00 91.94 136 PHE A O 1
ATOM 1113 N N . MET A 1 137 ? 7.211 -4.290 -11.724 1.00 89.25 137 MET A N 1
ATOM 1114 C CA . MET A 1 137 ? 8.373 -5.156 -11.870 1.00 89.25 137 MET A CA 1
ATOM 1115 C C . MET A 1 137 ? 9.555 -4.568 -11.097 1.00 89.25 137 MET A C 1
ATOM 1117 O O . MET A 1 137 ? 9.914 -3.401 -11.268 1.00 89.25 137 MET A O 1
ATOM 1121 N N . ALA A 1 138 ? 10.162 -5.364 -10.223 1.00 86.88 138 ALA A N 1
ATOM 1122 C CA . ALA A 1 138 ? 11.410 -4.987 -9.574 1.00 86.88 138 ALA A CA 1
ATOM 1123 C C . ALA A 1 138 ? 12.565 -5.095 -10.580 1.00 86.88 138 ALA A C 1
ATOM 1125 O O . ALA A 1 138 ? 12.699 -6.117 -11.241 1.00 86.88 138 ALA A O 1
ATOM 1126 N N . GLY A 1 139 ? 13.424 -4.087 -10.680 1.00 80.38 139 GLY A N 1
ATOM 1127 C CA . GLY A 1 139 ? 14.618 -4.106 -11.529 1.00 80.38 139 GLY A CA 1
ATOM 1128 C C . GLY A 1 139 ? 15.808 -3.460 -10.829 1.00 80.38 139 GLY A C 1
ATOM 1129 O O . GLY A 1 139 ? 15.646 -2.747 -9.846 1.00 80.38 139 GLY A O 1
ATOM 1130 N N . THR A 1 140 ? 17.028 -3.685 -11.309 1.00 72.56 140 THR A N 1
ATOM 1131 C CA . THR A 1 140 ? 18.229 -2.973 -10.816 1.00 72.56 140 THR A CA 1
ATOM 1132 C C . THR A 1 140 ? 18.498 -1.678 -11.590 1.00 72.56 140 THR A C 1
ATOM 1134 O O . THR A 1 140 ? 19.203 -0.796 -11.102 1.00 72.56 140 THR A O 1
ATOM 1137 N N . ALA A 1 141 ? 17.887 -1.537 -12.767 1.00 71.38 141 ALA A N 1
ATOM 1138 C CA . ALA A 1 141 ? 17.851 -0.345 -13.604 1.00 71.38 141 ALA A CA 1
ATOM 1139 C C . ALA A 1 141 ? 16.545 -0.344 -14.413 1.00 71.38 141 ALA A C 1
ATOM 1141 O O . ALA A 1 141 ? 15.963 -1.412 -14.618 1.00 71.38 141 ALA A O 1
ATOM 1142 N N . TYR A 1 142 ? 16.108 0.827 -14.882 1.00 66.44 142 TYR A N 1
ATOM 1143 C CA . TYR A 1 142 ? 14.965 0.901 -15.791 1.00 66.44 142 TYR A CA 1
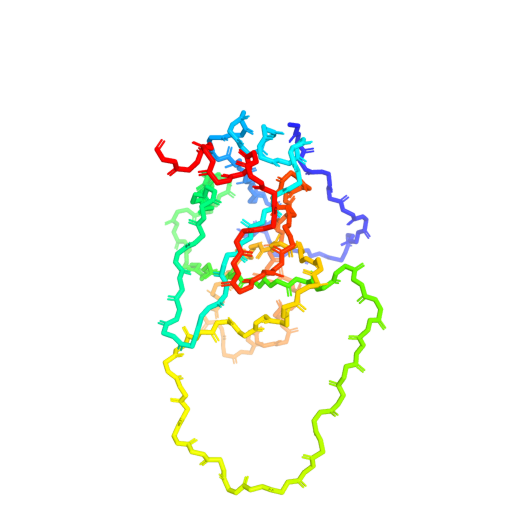ATOM 1144 C C . TYR A 1 142 ? 15.303 0.225 -17.119 1.00 66.44 142 TYR A C 1
ATOM 1146 O O . TYR A 1 142 ? 16.319 0.551 -17.731 1.00 66.44 142 TYR A O 1
ATOM 1154 N N . GLN A 1 143 ? 14.460 -0.706 -17.550 1.00 64.88 143 GLN A N 1
ATOM 1155 C CA . GLN A 1 143 ? 14.539 -1.331 -18.868 1.00 64.88 143 GLN A CA 1
ATOM 1156 C C . GLN A 1 143 ? 13.677 -0.557 -19.862 1.00 64.88 143 GLN A C 1
ATOM 1158 O O . GLN A 1 143 ? 14.095 -0.288 -20.988 1.00 64.88 143 GLN A O 1
ATOM 1163 N N . ASN A 1 144 ? 12.488 -0.127 -19.437 1.00 69.50 144 ASN A N 1
ATOM 1164 C CA . ASN A 1 144 ? 11.642 0.707 -20.268 1.00 69.50 144 ASN A CA 1
ATOM 1165 C C . ASN A 1 144 ? 12.103 2.174 -20.237 1.00 69.50 144 ASN A C 1
ATOM 1167 O O . ASN A 1 144 ? 11.839 2.908 -19.282 1.00 69.50 144 ASN A O 1
ATOM 1171 N N . HIS A 1 145 ? 12.704 2.641 -21.339 1.00 67.56 145 HIS A N 1
ATOM 1172 C CA . HIS A 1 145 ? 13.050 4.056 -21.535 1.00 67.56 145 HIS A CA 1
ATOM 1173 C C . HIS A 1 145 ? 11.853 4.992 -21.323 1.00 67.56 145 HIS A C 1
ATOM 1175 O O . HIS A 1 145 ? 12.051 6.159 -20.977 1.00 67.56 145 HIS A O 1
ATOM 1181 N N . ARG A 1 146 ? 10.617 4.486 -21.481 1.00 62.06 146 ARG A N 1
ATOM 1182 C CA . ARG A 1 146 ? 9.412 5.271 -21.231 1.00 62.06 146 ARG A CA 1
ATOM 1183 C C . ARG A 1 146 ? 9.135 5.555 -19.763 1.00 62.06 146 ARG A C 1
ATOM 1185 O O . ARG A 1 146 ? 8.713 6.648 -19.407 1.00 62.06 146 ARG A O 1
ATOM 1192 N N . VAL A 1 147 ? 9.423 4.581 -18.911 1.00 58.62 147 VAL A N 1
ATOM 1193 C CA . VAL A 1 147 ? 9.322 4.744 -17.461 1.00 58.62 147 VAL A CA 1
ATOM 1194 C C . VAL A 1 147 ? 10.417 5.687 -16.972 1.00 58.62 147 VAL A C 1
ATOM 1196 O O . VAL A 1 147 ? 10.150 6.519 -16.115 1.00 58.62 147 VAL A O 1
ATOM 1199 N N . SER A 1 148 ? 11.622 5.618 -17.546 1.00 61.34 148 SER A N 1
ATOM 1200 C CA . SER A 1 148 ? 12.719 6.527 -17.199 1.00 61.34 148 SER A CA 1
ATOM 1201 C C . SER A 1 148 ? 12.376 7.998 -17.438 1.00 61.34 148 SER A C 1
ATOM 1203 O O . SER A 1 148 ? 12.629 8.803 -16.549 1.00 61.34 148 SER A O 1
ATOM 1205 N N . TRP A 1 149 ? 11.791 8.361 -18.591 1.00 54.75 149 TRP A N 1
ATOM 1206 C CA . TRP A 1 149 ? 11.452 9.767 -18.870 1.00 54.75 149 TRP A CA 1
ATOM 1207 C C . TRP A 1 149 ? 10.295 10.282 -18.016 1.00 54.75 149 TRP A C 1
ATOM 1209 O O . TRP A 1 149 ? 10.308 11.445 -17.642 1.00 54.75 149 TRP A O 1
ATOM 1219 N N . ALA A 1 150 ? 9.330 9.429 -17.660 1.00 54.94 150 ALA A N 1
ATOM 1220 C CA . ALA A 1 150 ? 8.176 9.826 -16.849 1.00 54.94 150 ALA A CA 1
ATOM 1221 C C . ALA A 1 150 ? 8.532 10.109 -15.375 1.00 54.94 150 ALA A C 1
ATOM 1223 O O . ALA A 1 150 ? 7.695 10.595 -14.617 1.00 54.94 150 ALA A O 1
ATOM 1224 N N . LYS A 1 151 ? 9.753 9.756 -14.947 1.00 58.00 151 LYS A N 1
ATOM 1225 C CA . LYS A 1 151 ? 10.270 9.991 -13.588 1.00 58.00 151 LYS A CA 1
ATOM 1226 C C . LYS A 1 151 ? 11.178 11.219 -13.467 1.00 58.00 151 LYS A C 1
ATOM 1228 O O . LYS A 1 151 ? 11.581 11.514 -12.341 1.00 58.00 151 LYS A O 1
ATOM 1233 N N . VAL A 1 152 ? 11.549 11.854 -14.584 1.00 55.53 152 VAL A N 1
ATOM 1234 C CA . VAL A 1 152 ? 12.431 13.038 -14.634 1.00 55.53 152 VAL A CA 1
ATOM 1235 C C . VAL A 1 152 ? 11.612 14.313 -14.511 1.00 55.53 152 VAL A C 1
ATOM 1237 O O . VAL A 1 152 ? 10.537 14.380 -15.143 1.00 55.53 152 VAL A O 1
#

Organism: Arenaria interpres (NCBI:txid54971)

Radius of gyration: 18.02 Å; Cα contacts (8 Å, |Δi|>4): 209; chains: 1; bounding box: 44×36×48 Å